Protein AF-A0A954Y816-F1 (afdb_monomer_lite)

Secondary structure (DSSP, 8-state):
-HHHHHH-HHHHHHHHHHHHHHHHHHHHHSPP-SS--------------TT--HHHHIIIIIHHH-

Structure (mmCIF, N/CA/C/O backbone):
data_AF-A0A954Y816-F1
#
_entry.id   AF-A0A954Y816-F1
#
loop_
_atom_site.group_PDB
_atom_site.id
_atom_site.type_symbol
_atom_site.label_atom_id
_atom_site.label_alt_id
_atom_site.label_comp_id
_atom_site.label_asym_id
_atom_site.label_entity_id
_atom_site.label_seq_id
_atom_site.pdbx_PDB_ins_code
_atom_site.Cartn_x
_atom_site.Cartn_y
_atom_site.Cartn_z
_atom_site.occupancy
_atom_site.B_iso_or_equiv
_atom_site.auth_seq_id
_atom_site.auth_comp_id
_atom_site.auth_asym_id
_atom_site.auth_atom_id
_atom_site.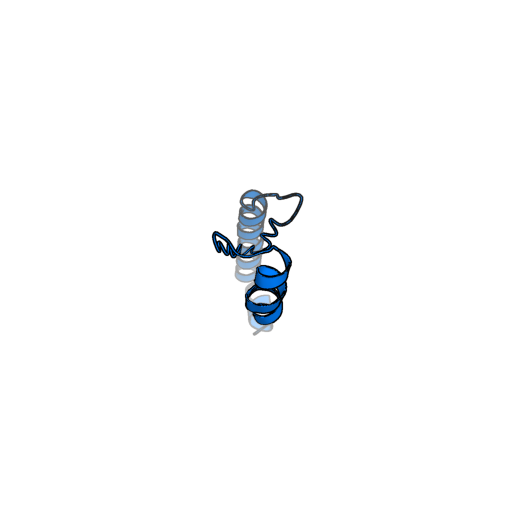pdbx_PDB_model_num
ATOM 1 N N . MET A 1 1 ? 20.750 -9.418 -26.771 1.00 67.50 1 MET A N 1
ATOM 2 C CA . MET A 1 1 ? 19.903 -8.466 -26.019 1.00 67.50 1 MET A CA 1
ATOM 3 C C . MET A 1 1 ? 20.639 -7.158 -25.709 1.00 67.50 1 MET A C 1
ATOM 5 O O . MET A 1 1 ? 20.328 -6.163 -26.345 1.00 67.50 1 MET A O 1
ATOM 9 N N . VAL A 1 2 ? 21.666 -7.137 -24.846 1.00 80.38 2 VAL A N 1
ATOM 10 C CA . VAL A 1 2 ? 22.385 -5.890 -24.469 1.00 80.38 2 VAL A CA 1
ATOM 11 C C . VAL A 1 2 ? 23.039 -5.177 -25.664 1.00 80.38 2 VAL A C 1
ATOM 13 O O . VAL A 1 2 ? 22.937 -3.964 -25.800 1.00 80.38 2 VAL A O 1
ATOM 16 N N . HIS A 1 3 ? 23.614 -5.925 -26.608 1.00 82.38 3 HIS A N 1
ATOM 17 C CA . HIS A 1 3 ? 24.226 -5.352 -27.814 1.00 82.38 3 HIS A CA 1
ATOM 18 C C . HIS A 1 3 ? 23.229 -4.570 -28.70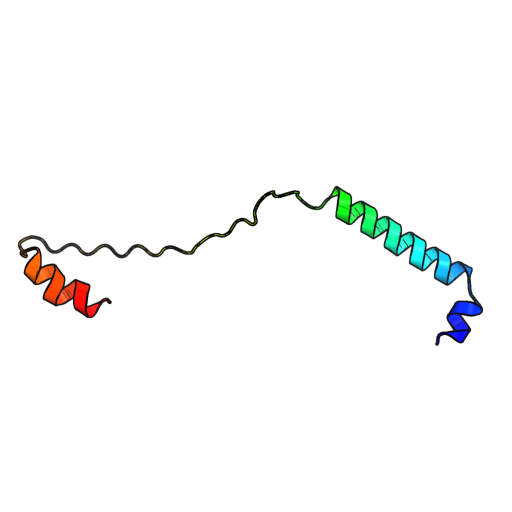2 1.00 82.38 3 HIS A C 1
ATOM 20 O O . HIS A 1 3 ? 23.592 -3.586 -29.341 1.00 82.38 3 HIS A O 1
ATOM 26 N N . GLN A 1 4 ? 21.946 -4.959 -28.712 1.00 83.19 4 GLN A N 1
ATOM 27 C CA . GLN A 1 4 ? 20.899 -4.248 -29.459 1.00 83.19 4 GLN A CA 1
ATOM 28 C C . GLN A 1 4 ? 20.505 -2.925 -28.790 1.00 83.19 4 GLN A C 1
ATOM 30 O O . GLN A 1 4 ? 20.130 -1.986 -29.494 1.00 83.19 4 GLN A O 1
ATOM 35 N N . LEU A 1 5 ? 20.623 -2.845 -27.459 1.00 84.00 5 LEU A N 1
ATOM 36 C CA . LEU A 1 5 ? 20.396 -1.619 -26.691 1.00 84.00 5 LEU A CA 1
ATOM 37 C C . LEU A 1 5 ? 21.497 -0.592 -26.980 1.00 84.00 5 LEU A C 1
ATOM 39 O O . LEU A 1 5 ? 21.190 0.559 -27.272 1.00 84.00 5 LEU A O 1
ATOM 43 N N . ILE A 1 6 ? 22.760 -1.030 -27.021 1.00 89.19 6 ILE A N 1
ATOM 44 C CA . ILE A 1 6 ? 23.911 -0.168 -27.348 1.00 89.19 6 ILE A CA 1
ATOM 45 C C . ILE A 1 6 ? 23.800 0.389 -28.777 1.00 89.19 6 ILE A C 1
ATOM 47 O O . ILE A 1 6 ? 24.117 1.549 -29.025 1.00 89.19 6 ILE A O 1
ATOM 51 N N . ARG A 1 7 ? 23.294 -0.413 -29.723 1.00 92.88 7 ARG A N 1
ATOM 52 C CA . ARG A 1 7 ? 23.127 -0.004 -31.128 1.00 92.88 7 ARG A CA 1
ATOM 53 C C . ARG A 1 7 ? 21.969 0.979 -31.359 1.00 92.88 7 ARG A C 1
ATOM 55 O O . ARG A 1 7 ? 21.916 1.605 -32.411 1.00 92.88 7 ARG A O 1
ATOM 62 N N . ASN A 1 8 ? 21.040 1.113 -30.410 1.00 91.31 8 ASN A N 1
ATOM 63 C CA . ASN A 1 8 ? 19.873 1.997 -30.515 1.00 91.31 8 ASN A CA 1
ATOM 64 C C . ASN A 1 8 ? 19.795 2.949 -29.306 1.00 91.31 8 ASN A C 1
ATOM 66 O O . ASN A 1 8 ? 18.848 2.850 -28.518 1.00 91.31 8 ASN A O 1
ATOM 70 N N . PRO A 1 9 ? 20.746 3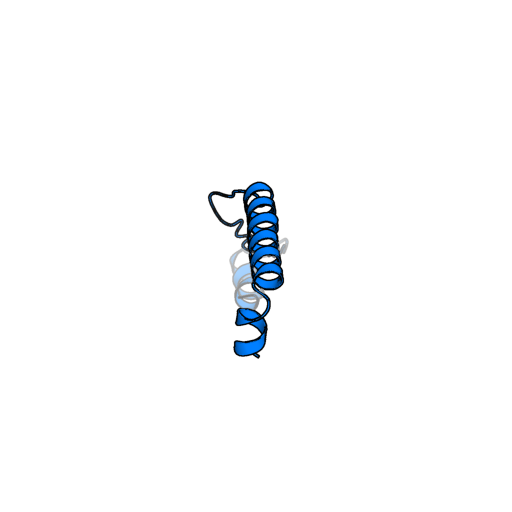.890 -29.158 1.00 89.25 9 PRO A N 1
ATOM 71 C CA . PRO A 1 9 ? 20.840 4.751 -27.977 1.00 89.25 9 PRO A CA 1
ATOM 72 C C . PRO A 1 9 ? 19.568 5.576 -27.747 1.00 89.25 9 PRO A C 1
ATOM 74 O O . PRO A 1 9 ? 19.137 5.726 -26.611 1.00 89.25 9 PRO A O 1
ATOM 77 N N . VAL A 1 10 ? 18.892 6.005 -28.818 1.00 95.44 10 VAL A N 1
ATOM 78 C CA . VAL A 1 10 ? 17.625 6.753 -28.737 1.00 95.44 10 VAL A CA 1
ATOM 79 C C . VAL A 1 10 ? 16.543 5.969 -27.988 1.00 95.44 10 VAL A C 1
ATOM 81 O O . VAL A 1 10 ? 15.852 6.532 -27.144 1.00 95.44 10 VAL A O 1
ATOM 84 N N . LYS A 1 11 ? 16.412 4.659 -28.238 1.00 93.75 11 LYS A N 1
ATOM 85 C CA . LYS A 1 11 ? 15.409 3.822 -27.554 1.00 93.75 11 LYS A CA 1
ATOM 86 C C . LYS A 1 11 ? 15.710 3.703 -26.062 1.00 93.75 11 LYS A C 1
ATOM 88 O O . LYS A 1 11 ? 14.791 3.731 -25.250 1.00 93.75 11 LYS A O 1
ATOM 93 N N . VAL A 1 12 ? 16.993 3.605 -25.710 1.00 95.38 12 VAL A N 1
ATOM 94 C CA . VAL A 1 12 ? 17.445 3.566 -24.315 1.00 95.38 12 VAL A CA 1
ATOM 95 C C . VAL A 1 12 ? 17.156 4.899 -23.627 1.00 95.38 12 VAL A C 1
ATOM 97 O O . VAL A 1 12 ? 16.557 4.901 -22.556 1.00 95.38 12 VAL A O 1
ATOM 100 N N . SER A 1 13 ? 17.488 6.027 -24.259 1.00 96.06 13 SER A N 1
ATOM 101 C CA . SER A 1 13 ? 17.207 7.364 -23.723 1.00 96.06 13 SER A CA 1
ATOM 102 C C . SER A 1 13 ? 15.713 7.605 -23.505 1.00 96.06 13 SER A C 1
ATOM 104 O O . SER A 1 13 ? 15.330 8.096 -22.449 1.00 96.06 13 SER A O 1
ATOM 106 N N . VAL A 1 14 ? 14.858 7.212 -24.455 1.00 97.06 14 VAL A N 1
ATOM 107 C CA . VAL A 1 14 ? 13.397 7.299 -24.295 1.00 97.06 14 VAL A CA 1
ATOM 108 C C . VAL A 1 14 ? 12.923 6.433 -23.128 1.00 97.06 14 VAL A C 1
ATOM 110 O O . VAL A 1 14 ? 12.136 6.899 -22.311 1.00 97.06 14 VAL A O 1
ATOM 113 N N . GLY A 1 15 ? 13.434 5.205 -22.999 1.00 96.75 15 GLY A N 1
ATOM 114 C CA . GLY A 1 15 ? 13.113 4.334 -21.866 1.00 96.75 15 GLY A CA 1
ATOM 115 C C . GLY A 1 15 ? 13.485 4.958 -20.518 1.00 96.75 15 GLY A C 1
ATOM 116 O O . GLY A 1 15 ? 12.662 4.982 -19.606 1.00 96.75 15 GLY A O 1
ATOM 117 N N . VAL A 1 16 ? 14.687 5.530 -20.408 1.00 97.31 16 VAL A N 1
ATOM 118 C CA . VAL A 1 16 ? 15.139 6.238 -19.197 1.00 97.31 16 VAL A CA 1
ATOM 119 C C . VAL A 1 16 ? 14.248 7.445 -18.899 1.00 97.31 16 VAL A C 1
ATOM 121 O O . VAL A 1 16 ? 13.817 7.614 -17.761 1.00 97.31 16 VAL A O 1
ATOM 124 N N . LEU A 1 17 ? 13.919 8.253 -19.910 1.00 98.12 17 LEU A N 1
ATOM 125 C CA . LEU A 1 17 ? 13.040 9.413 -19.748 1.00 98.12 17 LEU A CA 1
ATOM 126 C C . LEU A 1 17 ? 11.648 9.017 -19.252 1.00 98.12 17 LEU A C 1
ATOM 128 O O . LEU A 1 17 ? 11.103 9.689 -18.381 1.00 98.12 17 LEU A O 1
ATOM 132 N N . LEU A 1 18 ? 11.090 7.918 -19.761 1.00 98.06 18 LEU A N 1
ATOM 133 C CA . LEU A 1 18 ? 9.801 7.409 -19.297 1.00 98.06 18 LEU A CA 1
ATOM 134 C C . LEU A 1 18 ? 9.871 6.949 -17.839 1.00 98.06 18 LEU A C 1
ATOM 136 O O . LEU A 1 18 ? 9.002 7.314 -17.052 1.00 98.06 18 LEU A O 1
ATOM 140 N N . VAL A 1 19 ? 10.916 6.210 -17.451 1.00 98.19 19 VAL A N 1
ATOM 141 C CA . VAL A 1 19 ? 11.116 5.792 -16.051 1.00 98.19 19 VAL A CA 1
ATOM 142 C C . VAL A 1 19 ? 11.206 7.006 -15.124 1.00 98.19 19 VAL A C 1
ATOM 144 O O . VAL A 1 19 ? 10.544 7.032 -14.089 1.00 98.19 19 VAL A O 1
ATOM 147 N N . VAL A 1 20 ? 11.966 8.035 -15.509 1.00 98.25 20 VAL A N 1
ATOM 148 C CA . VAL A 1 20 ? 12.087 9.279 -14.731 1.00 98.25 20 VAL A CA 1
ATOM 149 C C . VAL A 1 20 ? 10.749 10.013 -14.645 1.00 98.25 20 VAL A C 1
ATOM 151 O O . VAL A 1 20 ? 10.358 10.436 -13.558 1.00 98.25 20 VAL A O 1
ATOM 154 N N . LEU A 1 21 ? 10.026 10.136 -15.760 1.00 98.12 21 LEU A N 1
ATOM 155 C CA . LEU A 1 21 ? 8.726 10.803 -15.811 1.00 98.12 21 LEU A CA 1
ATOM 156 C C . LEU A 1 21 ? 7.713 10.125 -14.882 1.00 98.12 21 LEU A C 1
ATOM 158 O O . LEU A 1 21 ? 7.115 10.785 -14.033 1.00 98.12 21 LEU A O 1
ATOM 162 N N . PHE A 1 22 ? 7.535 8.809 -15.010 1.00 97.94 22 PHE A N 1
ATOM 163 C CA . PHE A 1 22 ? 6.605 8.069 -14.158 1.00 97.94 22 PHE A CA 1
ATOM 164 C C . PHE A 1 22 ? 7.060 8.043 -12.699 1.00 97.94 22 PHE A C 1
ATOM 166 O O . PHE A 1 22 ? 6.219 8.155 -11.809 1.00 97.94 22 PHE A O 1
ATOM 173 N N . GLY A 1 23 ? 8.370 7.982 -12.443 1.00 97.12 23 GLY A N 1
ATOM 174 C CA . GLY A 1 23 ? 8.929 8.123 -11.100 1.00 97.12 23 GLY A CA 1
ATOM 175 C C . GLY A 1 23 ? 8.579 9.472 -10.466 1.00 97.12 23 GLY A C 1
ATOM 176 O O . GLY A 1 23 ? 8.114 9.516 -9.331 1.00 97.12 23 GLY A O 1
ATOM 177 N N . MET A 1 24 ? 8.709 10.571 -11.211 1.00 97.69 24 MET A N 1
ATOM 178 C CA . MET A 1 24 ? 8.352 11.911 -10.734 1.00 97.69 24 MET A CA 1
ATOM 179 C C . MET A 1 24 ? 6.846 12.050 -10.467 1.00 97.69 24 MET A C 1
ATOM 181 O O . MET A 1 24 ? 6.439 12.619 -9.451 1.00 97.69 24 MET A O 1
ATOM 185 N N . VAL A 1 25 ? 6.004 11.489 -11.338 1.00 97.06 25 VAL A N 1
ATOM 186 C CA . VAL A 1 25 ? 4.550 11.445 -11.114 1.00 97.06 25 VAL A CA 1
ATOM 187 C C . VAL A 1 25 ? 4.215 10.630 -9.862 1.00 97.06 25 VAL A C 1
ATOM 189 O O . VAL A 1 25 ? 3.414 11.077 -9.048 1.00 97.06 25 VAL A O 1
ATOM 192 N N . ALA A 1 26 ? 4.837 9.467 -9.666 1.00 96.25 26 ALA A N 1
ATOM 193 C CA . ALA A 1 26 ? 4.611 8.633 -8.488 1.00 96.25 26 ALA A CA 1
ATOM 194 C C . ALA A 1 26 ? 5.027 9.346 -7.192 1.00 96.25 26 ALA A C 1
ATOM 196 O O . ALA A 1 26 ? 4.245 9.386 -6.245 1.00 96.25 26 ALA A O 1
ATOM 197 N N . LEU A 1 27 ? 6.205 9.979 -7.176 1.00 95.06 27 LEU A N 1
ATOM 198 C CA . LEU A 1 27 ? 6.700 10.740 -6.023 1.00 95.06 27 LEU A CA 1
ATOM 199 C C . LEU A 1 27 ? 5.776 11.902 -5.641 1.00 95.06 27 LEU A C 1
ATOM 201 O O . LEU A 1 27 ? 5.590 12.169 -4.461 1.00 95.06 27 LEU A O 1
ATOM 205 N N . THR A 1 28 ? 5.185 12.585 -6.623 1.00 94.06 28 THR A N 1
ATOM 206 C CA . THR A 1 28 ? 4.284 13.725 -6.370 1.00 94.06 28 THR A CA 1
ATOM 207 C C . THR A 1 28 ? 2.857 13.309 -6.012 1.00 94.06 28 THR A C 1
ATOM 209 O O . THR A 1 28 ? 2.128 14.094 -5.409 1.00 94.06 28 THR A O 1
ATOM 212 N N . ARG A 1 29 ? 2.438 12.093 -6.382 1.00 91.94 29 ARG A N 1
ATOM 213 C CA . ARG A 1 29 ? 1.084 11.564 -6.134 1.00 91.94 29 ARG A CA 1
ATOM 214 C C . ARG A 1 29 ? 0.993 10.695 -4.879 1.00 91.94 29 ARG A C 1
ATOM 216 O O . ARG A 1 29 ? -0.117 10.450 -4.415 1.00 91.94 29 ARG A O 1
ATOM 223 N N . MET A 1 30 ? 2.114 10.183 -4.372 1.00 90.75 30 MET A N 1
ATOM 224 C CA . MET A 1 30 ? 2.127 9.299 -3.209 1.00 90.75 30 MET A CA 1
ATOM 225 C C . MET A 1 30 ? 1.732 10.083 -1.946 1.00 90.75 30 MET A C 1
ATOM 227 O O . MET A 1 30 ? 2.371 11.091 -1.637 1.00 90.75 30 MET A O 1
ATOM 231 N N . PRO A 1 31 ? 0.697 9.648 -1.204 1.00 84.38 31 PRO A N 1
ATOM 232 C CA . PRO A 1 31 ? 0.311 10.306 0.035 1.00 84.38 31 PRO A CA 1
ATOM 233 C C . PRO A 1 31 ? 1.428 10.147 1.069 1.00 84.38 31 PRO A C 1
ATOM 235 O O . PRO A 1 31 ? 1.862 9.035 1.370 1.00 84.38 31 PRO A O 1
ATOM 238 N N . MET A 1 32 ? 1.898 11.266 1.613 1.00 83.94 32 MET A N 1
ATOM 239 C CA . MET A 1 32 ? 2.895 11.263 2.677 1.00 83.94 32 MET A CA 1
ATOM 240 C C . MET A 1 32 ? 2.196 11.012 4.015 1.00 83.94 32 MET A C 1
ATOM 242 O O . MET A 1 32 ? 1.383 11.824 4.451 1.00 83.94 32 MET A O 1
ATOM 246 N N . GLN A 1 33 ? 2.520 9.897 4.666 1.00 85.50 33 GLN A N 1
ATOM 247 C CA . GLN A 1 33 ? 2.064 9.573 6.019 1.00 85.50 33 GLN A CA 1
ATOM 248 C C . GLN A 1 33 ? 3.290 9.461 6.936 1.00 85.50 33 GLN A C 1
ATOM 250 O O . GLN A 1 33 ? 4.294 8.865 6.550 1.00 85.50 33 GLN A O 1
ATOM 255 N N . LEU A 1 34 ? 3.230 10.065 8.131 1.00 81.94 34 LEU A N 1
ATOM 256 C CA . LEU A 1 34 ? 4.329 10.029 9.115 1.00 81.94 34 LEU A CA 1
ATOM 257 C C . LEU A 1 34 ? 4.440 8.669 9.814 1.00 81.94 34 LEU A C 1
ATOM 259 O O . LEU A 1 34 ? 5.518 8.263 10.237 1.00 81.94 34 LEU A O 1
ATOM 263 N N . THR A 1 35 ? 3.317 7.971 9.923 1.00 84.62 35 THR A N 1
ATOM 264 C CA . THR A 1 35 ? 3.196 6.633 10.490 1.00 84.62 35 THR A CA 1
ATOM 265 C C . THR A 1 35 ? 2.307 5.813 9.571 1.00 84.62 35 THR A C 1
ATOM 267 O O . THR A 1 35 ? 1.333 6.365 9.055 1.00 84.62 35 THR A O 1
ATOM 270 N N . PRO A 1 36 ? 2.595 4.519 9.367 1.00 78.94 36 PRO A N 1
ATOM 271 C CA . PRO A 1 36 ? 1.626 3.649 8.725 1.00 78.94 36 PRO A CA 1
ATOM 272 C C . PRO A 1 36 ? 0.356 3.602 9.581 1.00 78.94 36 PRO A C 1
ATOM 274 O O . PRO A 1 36 ? 0.436 3.527 10.810 1.00 78.94 36 PRO A O 1
ATOM 277 N N . GLU A 1 37 ? -0.809 3.651 8.941 1.00 79.38 37 GLU A N 1
ATOM 278 C CA . GLU A 1 37 ? -2.075 3.355 9.604 1.00 79.38 37 GLU A CA 1
ATOM 279 C C . GLU A 1 37 ? -2.093 1.859 9.942 1.00 79.38 37 GLU A C 1
ATOM 281 O O . GLU A 1 37 ? -2.270 0.999 9.081 1.00 79.38 37 GLU A O 1
ATOM 286 N N . VAL A 1 38 ? -1.785 1.540 11.199 1.00 82.44 38 VAL A N 1
ATOM 287 C CA . VAL A 1 38 ? -1.872 0.179 11.726 1.00 82.44 38 VAL A CA 1
ATOM 288 C C . VAL A 1 38 ? -3.241 0.047 12.374 1.00 82.44 38 VAL A C 1
ATOM 290 O O . VAL A 1 38 ? -3.430 0.400 13.537 1.00 82.44 38 VAL A O 1
ATOM 293 N N . GLU A 1 39 ? -4.212 -0.443 11.610 1.00 81.56 39 GLU A N 1
ATOM 294 C CA . GLU A 1 39 ? -5.471 -0.897 12.187 1.00 81.56 39 GLU A CA 1
ATOM 295 C C . GLU A 1 39 ? -5.209 -2.220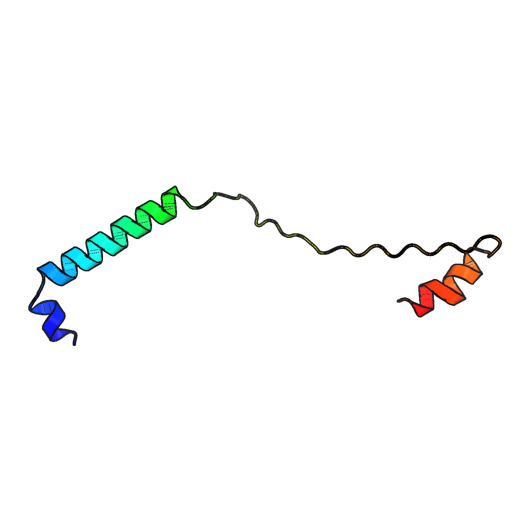 12.907 1.00 81.56 39 GLU A C 1
ATOM 297 O O . GLU A 1 39 ? -5.056 -3.267 12.279 1.00 81.56 39 GLU A O 1
ATOM 302 N N . THR A 1 40 ? -5.129 -2.191 14.237 1.00 87.25 40 THR A N 1
ATOM 303 C CA . THR A 1 40 ? -5.190 -3.426 15.021 1.00 87.25 40 THR A CA 1
ATOM 304 C C . THR A 1 40 ? -6.645 -3.887 15.016 1.00 87.25 40 THR A C 1
ATOM 306 O O . THR A 1 40 ? -7.481 -3.213 15.629 1.00 87.25 40 THR A O 1
ATOM 309 N N . PRO A 1 41 ? -6.993 -4.999 14.341 1.00 86.25 41 PRO A N 1
ATOM 310 C CA . PRO A 1 41 ? -8.368 -5.469 14.340 1.00 86.25 41 PRO A CA 1
ATOM 311 C C . PRO A 1 41 ? -8.760 -5.825 15.776 1.00 86.25 41 PRO A C 1
ATOM 313 O O . PRO A 1 41 ? -8.121 -6.659 16.416 1.00 86.25 41 PRO A O 1
ATOM 316 N N . THR A 1 42 ? -9.799 -5.174 16.299 1.00 91.06 42 THR A N 1
ATOM 317 C CA . THR A 1 42 ? -10.334 -5.456 17.636 1.00 91.06 42 THR A CA 1
ATOM 318 C C . THR A 1 42 ? -11.702 -6.110 17.505 1.00 91.06 42 THR A C 1
ATOM 320 O O . THR A 1 42 ? -12.589 -5.607 16.816 1.00 91.06 42 THR A O 1
ATOM 323 N N . LEU A 1 43 ? -11.879 -7.251 18.172 1.00 90.19 43 LEU A N 1
ATOM 324 C CA . LEU A 1 43 ? -13.163 -7.933 18.293 1.00 90.19 43 LEU A CA 1
ATOM 325 C C . LEU A 1 43 ? -13.623 -7.824 19.747 1.00 90.19 43 LEU A C 1
ATOM 327 O O . LEU A 1 43 ? -12.912 -8.237 20.656 1.00 90.19 43 LEU A O 1
ATOM 331 N N . THR A 1 44 ? -14.804 -7.249 19.975 1.00 92.50 44 THR A N 1
ATOM 332 C CA . THR A 1 44 ? -15.386 -7.131 21.320 1.00 92.50 44 THR A CA 1
ATOM 333 C C . THR A 1 44 ? -16.521 -8.134 21.478 1.00 92.50 44 THR A C 1
ATOM 335 O O . THR A 1 44 ? -17.558 -7.997 20.829 1.00 92.50 44 THR A O 1
ATOM 338 N N . ILE A 1 45 ? -16.354 -9.100 22.380 1.00 91.19 45 ILE A N 1
ATOM 339 C CA . ILE A 1 45 ? -17.409 -10.038 22.777 1.00 91.19 45 ILE A CA 1
ATOM 340 C C . ILE A 1 45 ? -18.045 -9.514 24.068 1.00 91.19 45 ILE A C 1
ATOM 342 O O . ILE A 1 45 ? -17.351 -9.119 25.002 1.00 91.19 45 ILE A O 1
ATOM 346 N N . ARG A 1 46 ? -19.380 -9.439 24.109 1.00 91.88 46 ARG A N 1
ATOM 347 C CA . ARG A 1 46 ? -20.131 -8.993 25.292 1.00 91.88 46 ARG A CA 1
ATOM 348 C C . ARG A 1 46 ? -21.087 -10.083 25.737 1.00 91.88 46 ARG A C 1
ATOM 350 O O . ARG A 1 46 ? -22.085 -10.336 25.069 1.00 91.88 46 ARG A O 1
ATOM 357 N N . THR A 1 47 ? -20.824 -10.636 26.910 1.00 89.69 47 THR A N 1
ATOM 358 C CA . THR A 1 47 ? -21.697 -11.609 27.565 1.00 89.69 47 THR A CA 1
ATOM 359 C C . THR A 1 47 ? -22.561 -10.902 28.609 1.00 89.69 47 THR A C 1
ATOM 361 O O . THR A 1 47 ? -22.082 -10.037 29.342 1.00 89.69 47 THR A O 1
ATOM 364 N N . ARG A 1 48 ? -23.854 -11.239 28.679 1.00 89.75 48 ARG A N 1
ATOM 365 C CA . ARG A 1 48 ? -24.764 -10.771 29.737 1.00 89.75 48 ARG A CA 1
ATOM 366 C C . ARG A 1 48 ? -25.536 -11.948 30.312 1.00 89.75 48 ARG A C 1
ATOM 368 O O . ARG A 1 48 ? -26.259 -12.606 29.570 1.00 89.75 48 ARG A O 1
ATOM 375 N N . TRP A 1 49 ? -25.446 -12.135 31.626 1.00 92.25 49 TRP A N 1
ATOM 376 C CA . TRP A 1 49 ? -26.206 -13.151 32.351 1.00 92.25 49 TRP A CA 1
ATOM 377 C C . TRP A 1 49 ? -26.849 -12.550 33.612 1.00 92.25 49 TRP A C 1
ATOM 379 O O . TRP A 1 49 ? -26.193 -12.403 34.642 1.00 92.25 49 TRP A O 1
ATOM 389 N N . PRO A 1 50 ? -28.124 -12.130 33.538 1.00 91.31 50 PRO A N 1
ATOM 390 C CA . PRO A 1 50 ? -28.817 -11.541 34.679 1.00 91.31 50 PRO A CA 1
ATOM 391 C C . PRO A 1 50 ? -28.994 -12.553 35.814 1.00 91.31 50 PRO A C 1
ATOM 393 O O . PRO A 1 50 ? -29.467 -13.662 35.581 1.00 91.31 50 PRO A O 1
ATOM 396 N N . GLY A 1 51 ? -28.669 -12.145 37.040 1.00 90.62 51 GLY A N 1
ATOM 397 C CA . GLY A 1 51 ? -28.853 -12.967 38.239 1.00 90.62 51 GLY A CA 1
ATOM 398 C C . GLY A 1 51 ? -27.702 -13.925 38.559 1.00 90.62 51 GLY A C 1
ATOM 399 O O . GLY A 1 51 ? -27.712 -14.484 39.649 1.00 90.62 51 GLY A O 1
ATOM 400 N N . ALA A 1 52 ? -26.712 -14.070 37.672 1.00 92.25 52 ALA A N 1
ATOM 401 C CA . ALA A 1 52 ? -25.480 -14.800 37.960 1.00 92.25 52 ALA A CA 1
ATOM 402 C C . ALA A 1 52 ? -24.501 -13.926 38.758 1.00 92.25 52 ALA A C 1
ATOM 404 O O . ALA A 1 52 ? -24.400 -12.711 38.531 1.00 92.25 52 ALA A O 1
ATOM 405 N N . SER A 1 53 ? -23.776 -14.540 39.692 1.00 93.94 53 SER A N 1
ATOM 406 C CA . SER A 1 53 ? -22.661 -13.878 40.368 1.00 93.94 53 SER A CA 1
ATOM 407 C C . SER A 1 53 ? -21.498 -13.643 39.390 1.00 93.94 53 SER A C 1
ATOM 409 O O . SER A 1 53 ? -21.354 -14.381 38.411 1.00 93.94 53 SER A O 1
ATOM 411 N N . PRO A 1 54 ? -20.635 -12.638 39.632 1.00 90.62 54 PRO A N 1
ATOM 412 C CA . PRO A 1 54 ? -19.449 -12.424 38.802 1.00 90.62 54 PRO A CA 1
ATOM 413 C C . PRO A 1 54 ? -18.575 -13.678 38.656 1.00 90.62 54 PRO A C 1
ATOM 415 O O . PRO A 1 54 ? -18.044 -13.923 37.579 1.00 90.62 54 PRO A O 1
ATOM 418 N N . GLN A 1 55 ? -18.477 -14.487 39.716 1.00 92.62 55 GLN A N 1
ATOM 419 C CA . GLN A 1 55 ? -17.687 -15.718 39.746 1.00 92.62 55 GLN A CA 1
ATOM 420 C C . GLN A 1 55 ? -18.260 -16.806 38.830 1.00 92.62 55 GLN A C 1
ATOM 422 O O . GLN A 1 55 ? -17.502 -17.470 38.135 1.00 92.62 55 GLN A O 1
ATOM 427 N N . GLU A 1 56 ? -19.584 -16.975 38.790 1.00 92.31 56 GLU A N 1
ATOM 428 C CA . GLU A 1 56 ? -20.228 -17.936 37.881 1.00 92.31 56 GLU A CA 1
ATOM 429 C C . GLU A 1 56 ? -20.050 -17.531 36.415 1.00 92.31 56 GLU A C 1
ATOM 431 O O . GLU A 1 56 ? -19.772 -18.377 35.574 1.00 92.31 56 GLU A O 1
ATOM 436 N N . VAL A 1 57 ? -20.160 -16.235 36.093 1.00 92.12 57 VAL A N 1
ATOM 437 C CA . VAL A 1 57 ? -19.936 -15.753 34.716 1.00 92.12 57 VAL A CA 1
ATOM 438 C C . VAL A 1 57 ? -18.488 -15.986 34.278 1.00 92.12 57 VAL A C 1
ATOM 440 O O . VAL A 1 57 ? -18.249 -16.342 33.124 1.00 92.12 57 VAL A O 1
ATOM 443 N N . GLU A 1 58 ? -17.527 -15.798 35.183 1.00 92.06 58 GLU A N 1
ATOM 444 C CA . GLU A 1 58 ? -16.114 -16.065 34.917 1.00 92.06 58 GLU A CA 1
ATOM 445 C C . GLU A 1 58 ? -15.859 -17.556 34.667 1.00 92.06 58 GLU A C 1
ATOM 447 O O . GLU A 1 58 ? -15.304 -17.905 33.628 1.00 92.06 58 GLU A O 1
A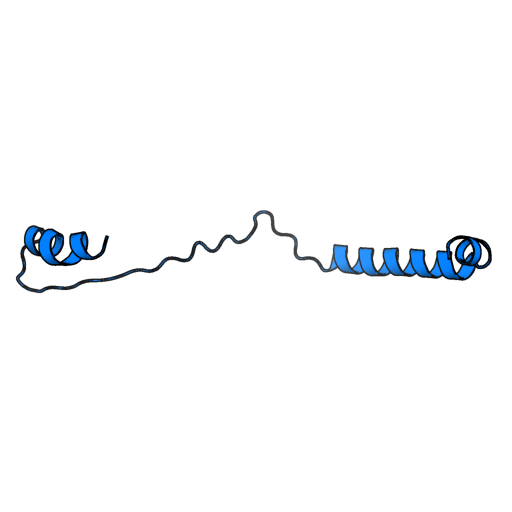TOM 452 N N . GLN A 1 59 ? -16.319 -18.424 35.572 1.00 93.81 59 GLN A N 1
ATOM 453 C CA . GLN A 1 59 ? -16.083 -19.869 35.501 1.00 93.81 59 GLN A CA 1
ATOM 454 C C . GLN A 1 59 ? -16.783 -20.543 34.323 1.00 93.81 59 GLN A C 1
ATOM 456 O O . GLN A 1 59 ? -16.169 -21.356 33.643 1.00 93.81 59 GLN A O 1
ATOM 461 N N . GLU A 1 60 ? -18.044 -20.200 34.068 1.00 92.06 60 GLU A N 1
ATOM 462 C CA . GLU A 1 60 ? -18.873 -20.924 33.098 1.00 92.06 60 GLU A CA 1
ATOM 463 C C . GLU A 1 60 ? -18.829 -20.320 31.689 1.00 92.06 60 GLU A C 1
ATOM 465 O O . GLU A 1 60 ? -19.229 -20.976 30.729 1.00 92.06 60 GLU A O 1
ATOM 470 N N . ILE A 1 61 ? -18.419 -19.050 31.544 1.00 91.62 61 ILE A N 1
ATOM 471 C CA . ILE A 1 61 ? -18.447 -18.367 30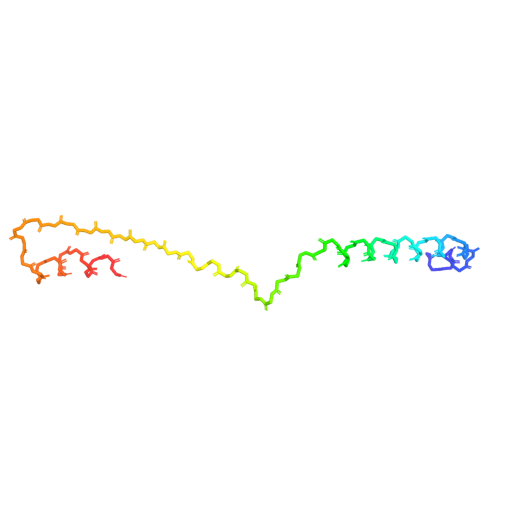.243 1.00 91.62 61 ILE A CA 1
ATOM 472 C C . ILE A 1 61 ? -17.098 -17.776 29.852 1.00 91.62 61 ILE A C 1
ATOM 474 O O . ILE A 1 61 ? -16.662 -18.016 28.733 1.00 91.62 61 ILE A O 1
ATOM 478 N N . ILE A 1 62 ? -16.459 -16.972 30.706 1.00 92.62 62 ILE A N 1
ATOM 479 C CA . ILE A 1 62 ? -15.234 -16.259 30.301 1.00 92.62 62 ILE A CA 1
ATOM 480 C C . ILE A 1 62 ? -14.052 -17.222 30.173 1.00 92.62 62 ILE A C 1
ATOM 482 O O . ILE A 1 62 ? -13.386 -17.195 29.147 1.00 92.62 62 ILE A O 1
ATOM 486 N N . ILE A 1 63 ? -13.839 -18.111 31.147 1.00 91.44 63 ILE A N 1
ATOM 487 C CA . ILE A 1 63 ? -12.730 -19.079 31.119 1.00 91.44 63 ILE A CA 1
ATOM 488 C C . ILE A 1 63 ? -12.864 -20.060 29.946 1.00 91.44 63 ILE A C 1
ATOM 490 O O . ILE A 1 63 ? -11.869 -20.400 29.322 1.00 91.44 63 ILE A O 1
ATOM 494 N N . GLU A 1 64 ? -14.084 -20.473 29.599 1.00 89.69 64 GLU A N 1
ATOM 495 C CA . GLU A 1 64 ? -14.330 -21.337 28.433 1.00 89.69 64 GLU A CA 1
ATOM 496 C C . GLU A 1 64 ? -14.169 -20.598 27.084 1.00 89.69 64 GLU A C 1
ATOM 498 O O . GLU A 1 64 ? -14.086 -21.237 26.035 1.00 89.69 64 GLU A O 1
ATOM 503 N N . GLN A 1 65 ? -14.173 -19.256 27.084 1.00 84.44 65 GLN A N 1
ATOM 504 C CA . GLN A 1 65 ? -13.996 -18.415 25.890 1.00 84.44 65 GLN A CA 1
ATOM 505 C C . GLN A 1 65 ? -12.537 -18.008 25.621 1.00 84.44 65 GLN A C 1
ATOM 507 O O . GLN A 1 65 ? -12.254 -17.586 24.495 1.00 84.44 65 GLN A O 1
ATOM 512 N N . GLU A 1 66 ? -11.655 -18.080 26.624 1.00 82.12 66 GLU A N 1
ATOM 513 C CA . GLU A 1 66 ? -10.210 -17.790 26.522 1.00 82.12 66 GLU A CA 1
ATOM 514 C C . GLU A 1 66 ? -9.411 -18.957 25.919 1.00 82.12 66 GLU A C 1
ATOM 516 O O . GLU A 1 66 ? -8.507 -18.668 25.095 1.00 82.12 66 GLU A O 1
#

Sequence (66 aa):
MVHQLIRNPVKVSVGVLLVVLFGMVALTRMPMQLTPEVETPTLTIRTRWPGASPQEVEQEIIIEQE

Radius of gyration: 30.73 Å; chains: 1; bounding box: 53×35×72 Å

pLDDT: mean 90.47, std 6.01, range [67.5, 98.25]

Foldseek 3Di:
DVVVCVVCVVVVVVVVVVVVVVVVVCVVPDDDDPDPPDPPDDDDDDDDDPPDDPVCCCVVPVVVVD